Protein AF-A0A1B9LRV6-F1 (afdb_monomer)

Secondary structure (DSSP, 8-state):
--HHHHHHHHHHHHHHH-TT-EEHHHHHHHHT--HHHHHHHHHHHHHH-TT-EEEEETTTEEEEE--HHHHHTT----HHHHHHHHHHHHHHHHTT-HHHHHHHHHHHHHHHHH---HHHHHHHHHHHHHHHHHTT-S----------HHHHHHHHHHHHTTPPPPP-

pLDDT: mean 80.16, std 12.12, range [40.53, 95.25]

Sequence (168 aa):
MYEKSWDLFDLAFELQNSAEGLSLDEIQRRYNVSLRTAQRMCAGLRDYFPNMEEYSTDGRCKRWRISSQQMNALFTFSPQELSALQASVNFLQQHNLHEQAKSLVSLETKVKNLLQSKKRKRSLEDETEALLKIEGLAFRPGPRFHLDVEILNTLRTALLNKKQIKNK

Radius of gyration: 26.25 Å; Cα contacts (8 Å, |Δi|>4): 135; chains: 1; bounding box: 63×39×78 Å

Foldseek 3Di:
DVVVVVLLVVLQVQLAPDPQADFLVRSCVVVVHDSVVSVVSVVVVCVLQVPFDWDDDVNPTIGTHGHPLSVLVVDDDALVNLLVLVLVLLVCVVVVVVVVSVVSVVVSVVNLVSPRDPVVSVVSVVSNQVVCVVVVSHDDDDDDPPDPPVVVVVVVVCVVVVHDDDDD

Structure (mmCIF, N/CA/C/O backbone):
data_AF-A0A1B9LRV6-F1
#
_entry.id   AF-A0A1B9LRV6-F1
#
loop_
_atom_site.group_PDB
_atom_site.id
_atom_site.type_symbol
_atom_site.label_atom_id
_atom_site.label_alt_id
_atom_site.label_comp_id
_atom_site.label_asym_id
_atom_site.label_entity_id
_atom_site.label_seq_id
_atom_site.pdbx_PDB_ins_code
_atom_site.Cartn_x
_atom_site.Cartn_y
_atom_site.Cartn_z
_atom_site.occupancy
_atom_site.B_iso_or_equiv
_atom_site.auth_seq_id
_atom_site.auth_comp_id
_atom_site.auth_asym_id
_atom_site.auth_atom_id
_atom_site.pdbx_PDB_model_num
ATOM 1 N N . MET A 1 1 ? -2.730 4.645 -30.051 1.00 45.75 1 MET A N 1
ATOM 2 C CA . MET A 1 1 ? -2.012 5.315 -28.937 1.00 45.75 1 MET A CA 1
ATOM 3 C C . MET A 1 1 ? -2.349 4.681 -27.585 1.00 45.75 1 MET A C 1
ATOM 5 O O . MET A 1 1 ? -1.429 4.524 -26.802 1.00 45.75 1 MET A O 1
ATOM 9 N N . TYR A 1 2 ? -3.595 4.233 -27.356 1.00 50.12 2 TYR A N 1
ATOM 10 C CA . TYR A 1 2 ? -4.010 3.525 -26.131 1.00 50.12 2 TYR A CA 1
ATOM 11 C C . TYR A 1 2 ? -3.392 2.126 -25.926 1.00 50.12 2 TYR A C 1
ATOM 13 O O . TYR A 1 2 ? -3.035 1.813 -24.799 1.00 50.12 2 TYR A O 1
ATOM 21 N N . GLU A 1 3 ? -3.202 1.311 -26.974 1.00 60.22 3 GLU A N 1
ATOM 22 C CA . GLU A 1 3 ? -2.648 -0.059 -26.837 1.00 60.22 3 GLU A CA 1
ATOM 23 C C . GLU A 1 3 ? -1.287 -0.096 -26.125 1.00 60.22 3 GLU A C 1
ATOM 25 O O . GLU A 1 3 ? -1.107 -0.845 -25.174 1.00 60.22 3 GLU A O 1
ATOM 30 N N . LYS A 1 4 ? -0.368 0.811 -26.479 1.00 68.31 4 LYS A N 1
ATOM 31 C CA . LYS A 1 4 ? 0.982 0.846 -25.887 1.00 68.31 4 LYS A CA 1
ATOM 32 C C . LYS A 1 4 ? 1.008 1.205 -24.401 1.00 68.31 4 LYS A C 1
ATOM 34 O O . LYS A 1 4 ? 1.981 0.897 -23.719 1.00 68.31 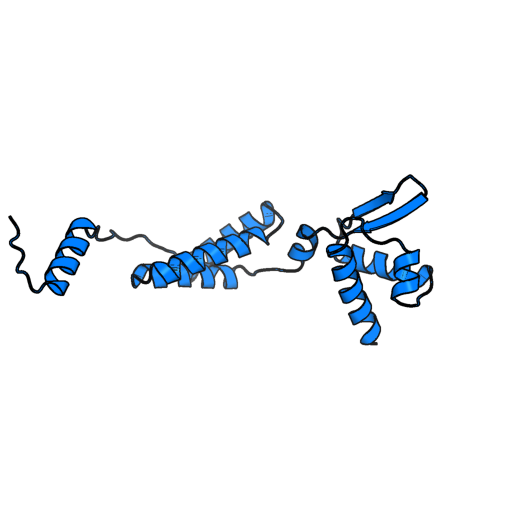4 LYS A O 1
ATOM 39 N N . SER A 1 5 ? -0.010 1.912 -23.911 1.00 72.62 5 SER A N 1
ATOM 40 C CA . SER A 1 5 ? -0.128 2.225 -22.486 1.00 72.62 5 SER A CA 1
ATOM 41 C C . SER A 1 5 ? -0.596 1.005 -21.698 1.00 72.62 5 SER A C 1
ATOM 43 O O . SER A 1 5 ? -0.085 0.776 -20.606 1.00 72.62 5 SER A O 1
ATOM 45 N N . TRP A 1 6 ? -1.496 0.196 -22.264 1.00 82.69 6 TRP A N 1
ATOM 46 C CA . TRP A 1 6 ? -1.923 -1.067 -21.661 1.00 82.69 6 TRP A CA 1
ATOM 47 C C . TRP A 1 6 ? -0.780 -2.077 -21.585 1.00 82.69 6 TRP A C 1
ATOM 49 O O . TRP A 1 6 ? -0.589 -2.659 -20.522 1.00 82.69 6 TRP A O 1
ATOM 59 N N . ASP A 1 7 ? 0.047 -2.180 -22.630 1.00 88.38 7 ASP A N 1
ATOM 60 C CA . ASP A 1 7 ? 1.235 -3.051 -22.632 1.00 88.38 7 ASP A CA 1
ATOM 61 C C . ASP A 1 7 ? 2.208 -2.727 -21.485 1.00 88.38 7 ASP A C 1
ATOM 63 O O . ASP A 1 7 ? 2.877 -3.607 -20.949 1.00 88.38 7 ASP A O 1
ATOM 67 N N . LEU A 1 8 ? 2.311 -1.450 -21.097 1.00 89.19 8 LEU A N 1
ATOM 68 C CA . LEU A 1 8 ? 3.203 -1.026 -20.020 1.00 89.19 8 LEU A CA 1
ATOM 69 C C . LEU A 1 8 ? 2.639 -1.376 -18.637 1.00 89.19 8 LEU A C 1
ATOM 71 O O . LEU A 1 8 ? 3.397 -1.787 -17.759 1.00 89.19 8 LEU A O 1
ATOM 75 N N . PHE A 1 9 ? 1.323 -1.234 -18.447 1.00 88.31 9 PHE A N 1
ATOM 76 C CA . PHE A 1 9 ? 0.652 -1.678 -17.223 1.00 88.31 9 PHE A CA 1
ATOM 77 C C . PHE A 1 9 ? 0.716 -3.196 -17.077 1.00 88.31 9 PHE A C 1
ATOM 79 O O . PHE A 1 9 ? 1.078 -3.684 -16.009 1.00 88.31 9 PHE A O 1
ATOM 86 N N . ASP A 1 10 ? 0.430 -3.926 -18.154 1.00 91.19 10 ASP A N 1
ATOM 87 C CA . ASP A 1 10 ? 0.533 -5.383 -18.194 1.00 91.19 10 ASP A CA 1
ATOM 88 C C . ASP A 1 10 ? 1.962 -5.842 -17.867 1.00 91.19 10 ASP A C 1
ATOM 90 O O . ASP A 1 10 ? 2.177 -6.656 -16.968 1.00 91.19 10 ASP A O 1
ATOM 94 N N . LEU A 1 11 ? 2.974 -5.206 -18.473 1.00 93.06 11 LEU A N 1
ATOM 95 C CA . LEU A 1 11 ? 4.375 -5.492 -18.165 1.00 93.06 11 LEU A CA 1
ATOM 96 C C . LEU A 1 11 ? 4.717 -5.212 -16.699 1.00 93.06 11 LEU A C 1
ATOM 98 O O . LEU A 1 11 ? 5.455 -5.990 -16.096 1.00 93.06 11 LEU A O 1
ATOM 102 N N . ALA A 1 12 ? 4.195 -4.136 -16.109 1.00 90.19 12 ALA A N 1
ATOM 103 C CA . ALA A 1 12 ? 4.417 -3.843 -14.697 1.00 90.19 12 ALA A CA 1
ATOM 104 C C . ALA A 1 12 ? 3.852 -4.949 -13.786 1.00 90.19 12 ALA A C 1
ATOM 106 O O . ALA A 1 12 ? 4.547 -5.384 -12.866 1.00 90.19 12 ALA A O 1
ATOM 107 N N . PHE A 1 13 ? 2.638 -5.438 -14.067 1.00 88.62 13 PHE A N 1
ATOM 108 C CA . PHE A 1 13 ? 2.032 -6.552 -13.329 1.00 88.62 13 PHE A CA 1
ATOM 109 C C . PHE A 1 13 ? 2.821 -7.851 -13.495 1.00 88.62 13 PHE A C 1
ATOM 111 O O . PHE A 1 13 ? 3.089 -8.553 -12.521 1.00 88.62 13 PHE A O 1
ATOM 118 N N . GLU A 1 14 ? 3.260 -8.154 -14.710 1.00 92.56 14 GLU A N 1
ATOM 119 C CA . GLU A 1 14 ? 4.061 -9.341 -14.998 1.00 92.56 14 GLU A CA 1
ATOM 120 C C . GLU A 1 14 ? 5.421 -9.324 -14.281 1.00 92.56 14 GLU A C 1
ATOM 122 O O . GLU A 1 14 ? 5.844 -10.319 -13.688 1.00 92.56 14 GLU A O 1
ATOM 127 N N . LEU A 1 15 ? 6.096 -8.173 -14.263 1.00 91.31 15 LEU A N 1
ATOM 128 C CA . LEU A 1 15 ? 7.349 -7.986 -13.525 1.00 91.31 15 LEU A CA 1
ATOM 129 C C . LEU A 1 15 ? 7.160 -8.042 -12.005 1.00 91.31 15 LEU A C 1
ATOM 131 O O . LEU A 1 15 ? 8.127 -8.324 -11.295 1.00 91.31 15 LEU A O 1
ATOM 135 N N . GLN A 1 16 ? 5.954 -7.749 -11.512 1.00 89.31 16 GLN A N 1
ATOM 136 C CA . GLN A 1 16 ? 5.599 -7.866 -10.100 1.00 89.31 16 GLN A CA 1
ATOM 137 C C . GLN A 1 16 ? 5.307 -9.316 -9.695 1.00 89.31 16 GLN A C 1
ATOM 139 O O . GLN A 1 16 ? 5.740 -9.765 -8.633 1.00 89.31 16 GLN A O 1
ATOM 144 N N . ASN A 1 17 ? 4.583 -10.049 -10.542 1.00 86.94 17 ASN A N 1
ATOM 145 C CA . ASN A 1 17 ? 4.186 -11.431 -10.281 1.00 86.94 17 ASN A CA 1
ATOM 146 C C . ASN A 1 17 ? 5.320 -12.437 -10.521 1.00 86.94 17 ASN A C 1
ATOM 148 O O . ASN A 1 17 ? 5.288 -13.539 -9.973 1.00 86.94 17 ASN A O 1
ATOM 152 N N . SER A 1 18 ? 6.337 -12.075 -11.307 1.00 86.25 18 SER A N 1
ATOM 153 C CA . SER A 1 18 ? 7.492 -12.941 -11.539 1.00 86.25 18 SER A CA 1
ATOM 154 C C . SER A 1 18 ? 8.482 -12.905 -10.369 1.00 86.25 18 SER A C 1
ATOM 156 O O . SER A 1 18 ? 9.149 -11.898 -10.125 1.00 86.25 18 SER A O 1
ATOM 158 N N . ALA A 1 19 ? 8.645 -14.040 -9.681 1.00 80.81 19 ALA A N 1
ATOM 159 C CA . ALA A 1 19 ? 9.643 -14.200 -8.620 1.00 80.81 19 ALA A CA 1
ATOM 160 C C . ALA A 1 19 ? 11.082 -14.015 -9.136 1.00 80.81 19 ALA A C 1
ATOM 162 O O . ALA A 1 19 ? 11.905 -13.407 -8.456 1.00 80.81 19 ALA A O 1
ATOM 163 N N . GLU A 1 20 ? 11.362 -14.491 -10.353 1.00 85.50 20 GLU A N 1
ATOM 164 C CA . GLU A 1 20 ? 12.671 -14.386 -11.008 1.00 85.50 20 GLU A CA 1
ATOM 165 C C . GLU A 1 20 ? 12.785 -13.174 -11.947 1.00 85.50 20 GLU A C 1
ATOM 167 O O . GLU A 1 20 ? 13.817 -12.994 -12.598 1.00 85.50 20 GLU A O 1
ATOM 172 N N . GLY A 1 21 ? 11.756 -12.330 -12.032 1.00 90.56 21 GLY A N 1
ATOM 173 C CA . GLY A 1 21 ? 11.706 -11.237 -12.998 1.00 90.56 21 GLY A CA 1
ATOM 174 C C . GLY A 1 21 ? 11.588 -11.721 -14.448 1.00 90.56 21 GLY A C 1
ATOM 175 O O . GLY A 1 21 ? 11.368 -12.906 -14.709 1.00 90.56 21 GLY A O 1
ATOM 176 N N . LEU A 1 22 ? 11.723 -10.809 -15.408 1.00 93.38 22 LEU A N 1
ATOM 177 C CA . LEU A 1 22 ? 11.712 -11.097 -16.848 1.00 93.38 22 LEU A CA 1
ATOM 178 C C . LEU A 1 22 ? 12.966 -10.540 -17.512 1.00 93.38 22 LEU A C 1
ATOM 180 O O . LEU A 1 22 ? 13.447 -9.478 -17.133 1.00 93.38 22 LEU A O 1
ATOM 184 N N . SER A 1 23 ? 13.481 -11.234 -18.517 1.00 94.12 23 SER A N 1
ATOM 185 C CA . SER A 1 23 ? 14.553 -10.790 -19.408 1.00 94.12 23 SER A CA 1
ATOM 186 C C . SER A 1 23 ? 14.004 -10.021 -20.616 1.00 94.12 23 SER A C 1
ATOM 188 O O . SER A 1 23 ? 12.830 -10.141 -20.966 1.00 94.12 23 SER A O 1
ATOM 190 N N . LEU A 1 24 ? 14.856 -9.251 -21.307 1.00 93.56 24 LEU A N 1
ATOM 191 C CA . LEU A 1 24 ? 14.427 -8.517 -22.509 1.00 93.56 24 LEU A CA 1
ATOM 192 C C . LEU A 1 24 ? 13.923 -9.445 -23.614 1.00 93.56 24 LEU A C 1
ATOM 194 O O . LEU A 1 24 ? 12.988 -9.075 -24.307 1.00 93.56 24 LEU A O 1
ATOM 198 N N . ASP A 1 25 ? 14.504 -10.633 -23.770 1.00 93.81 25 ASP A N 1
ATOM 199 C CA . ASP A 1 25 ? 14.087 -11.607 -24.783 1.00 93.81 25 ASP A CA 1
ATOM 200 C C . ASP A 1 25 ? 12.676 -12.161 -24.495 1.00 93.81 25 ASP A C 1
ATOM 202 O O . ASP A 1 25 ? 11.844 -12.234 -25.400 1.00 93.81 25 ASP A O 1
ATOM 206 N N . GLU A 1 26 ? 12.347 -12.438 -23.227 1.00 94.25 26 GLU A N 1
ATOM 207 C CA . GLU A 1 26 ? 10.980 -12.803 -22.821 1.00 94.25 26 GLU A CA 1
ATOM 208 C C . GLU A 1 26 ? 9.992 -11.656 -23.074 1.00 94.25 26 GLU A C 1
ATOM 210 O O . GLU A 1 26 ? 8.899 -11.890 -23.591 1.00 94.25 26 GLU A O 1
ATOM 215 N N . ILE A 1 27 ? 10.388 -10.411 -22.785 1.00 94.38 27 ILE A N 1
ATOM 216 C CA . ILE A 1 27 ? 9.572 -9.218 -23.061 1.00 94.38 27 ILE A CA 1
ATOM 217 C C . ILE A 1 27 ? 9.368 -9.048 -24.577 1.00 94.38 27 ILE A C 1
ATOM 219 O O . ILE A 1 27 ? 8.248 -8.827 -25.031 1.00 94.38 27 ILE A O 1
ATOM 223 N N . GLN A 1 28 ? 10.417 -9.206 -25.387 1.00 95.25 28 GLN A N 1
ATOM 224 C CA . GLN A 1 28 ? 10.321 -9.131 -26.846 1.00 95.25 28 GLN A CA 1
ATOM 225 C C . GLN A 1 28 ? 9.335 -10.151 -27.408 1.00 95.25 28 GLN A C 1
ATOM 227 O O . GLN A 1 28 ? 8.503 -9.787 -28.236 1.00 95.25 28 GLN A O 1
ATOM 232 N N . ARG A 1 29 ? 9.411 -11.409 -26.954 1.00 95.12 29 ARG A N 1
ATOM 233 C CA . ARG A 1 29 ? 8.507 -12.475 -27.404 1.00 95.12 29 ARG A CA 1
ATOM 234 C C . ARG A 1 29 ? 7.071 -12.220 -26.972 1.00 95.12 29 ARG A C 1
ATOM 236 O O . ARG A 1 29 ? 6.170 -12.357 -27.789 1.00 95.12 29 ARG A O 1
ATOM 243 N N . ARG A 1 30 ? 6.863 -11.830 -25.712 1.00 94.38 30 ARG A N 1
ATOM 244 C CA . ARG A 1 30 ? 5.524 -11.638 -25.141 1.00 94.38 30 ARG A CA 1
ATOM 245 C C . ARG A 1 30 ? 4.748 -10.520 -25.828 1.00 94.38 30 ARG A C 1
ATOM 247 O O . ARG A 1 30 ? 3.587 -10.713 -26.157 1.00 94.38 30 ARG A O 1
ATOM 254 N N . TYR A 1 31 ? 5.400 -9.388 -26.073 1.00 92.94 31 TYR A N 1
ATOM 255 C CA . TYR A 1 31 ? 4.755 -8.217 -26.675 1.00 92.94 31 TYR A CA 1
ATOM 256 C C . TYR A 1 31 ? 4.982 -8.121 -28.191 1.00 92.94 31 TYR A C 1
ATOM 258 O O . TYR A 1 31 ? 4.538 -7.167 -28.821 1.00 92.94 31 TYR A O 1
ATOM 266 N N . ASN A 1 32 ? 5.683 -9.094 -28.788 1.00 93.94 32 ASN A N 1
ATOM 267 C CA . ASN A 1 32 ? 6.091 -9.095 -30.194 1.00 93.94 32 ASN A CA 1
ATOM 268 C C . ASN A 1 32 ? 6.790 -7.783 -30.611 1.00 93.94 32 ASN A C 1
ATOM 270 O O . ASN A 1 32 ? 6.423 -7.120 -31.584 1.00 93.94 32 ASN A O 1
ATOM 274 N N . VAL A 1 33 ? 7.800 -7.377 -29.834 1.00 94.56 33 VAL A N 1
ATOM 275 C CA . VAL A 1 33 ? 8.507 -6.101 -30.011 1.00 94.56 33 VAL A CA 1
ATOM 276 C C . VAL A 1 33 ? 10.010 -6.267 -30.239 1.00 94.56 33 VAL A C 1
ATOM 278 O O . VAL A 1 33 ? 10.629 -7.274 -29.897 1.00 94.56 33 VAL A O 1
ATOM 281 N N . SER A 1 34 ? 10.635 -5.225 -30.797 1.00 95.25 34 SER A N 1
ATOM 282 C CA . SER A 1 34 ? 12.095 -5.151 -30.925 1.00 95.25 34 SER A CA 1
ATOM 283 C C . SER A 1 34 ? 12.792 -5.029 -29.563 1.00 95.25 34 SER A C 1
ATOM 285 O O . SER A 1 34 ? 12.222 -4.483 -28.615 1.00 95.25 34 SER A O 1
ATOM 287 N N . LEU A 1 35 ? 14.067 -5.424 -29.494 1.00 92.50 35 LEU A N 1
ATOM 288 C CA . LEU A 1 35 ? 14.915 -5.261 -28.305 1.00 92.50 35 LEU A CA 1
ATOM 289 C C . LEU A 1 35 ? 14.931 -3.810 -27.812 1.00 92.50 35 LEU A C 1
ATOM 291 O O . LEU A 1 35 ? 14.775 -3.548 -26.622 1.00 92.50 35 LEU A O 1
ATOM 295 N N . ARG A 1 36 ? 15.053 -2.851 -28.737 1.00 93.19 36 ARG A N 1
ATOM 296 C CA . ARG A 1 36 ? 15.053 -1.417 -28.419 1.00 93.19 36 ARG A CA 1
ATOM 297 C C . ARG A 1 36 ? 13.723 -0.969 -27.808 1.00 93.19 36 ARG A C 1
ATOM 299 O O . ARG A 1 36 ? 13.711 -0.112 -26.929 1.00 93.19 36 ARG A O 1
ATOM 306 N N . THR A 1 37 ? 12.604 -1.529 -28.266 1.00 93.62 37 THR A N 1
ATOM 307 C CA . THR A 1 37 ? 11.282 -1.248 -27.693 1.00 93.62 37 THR A CA 1
ATOM 308 C C . THR A 1 37 ? 11.159 -1.849 -26.296 1.00 93.62 37 THR A C 1
ATOM 310 O O . THR A 1 37 ? 10.765 -1.126 -25.390 1.00 93.62 37 THR A O 1
ATOM 313 N N . ALA A 1 38 ? 11.572 -3.104 -26.093 1.00 93.44 38 ALA A N 1
ATOM 314 C CA . ALA A 1 38 ? 11.583 -3.740 -24.773 1.00 93.44 38 ALA A CA 1
ATOM 315 C C . ALA A 1 38 ? 12.449 -2.955 -23.768 1.00 93.44 38 ALA A C 1
ATOM 317 O O . ALA A 1 38 ? 12.003 -2.651 -22.665 1.00 93.44 38 ALA A O 1
ATOM 318 N N . GLN A 1 39 ? 13.643 -2.513 -24.180 1.00 92.44 39 GLN A N 1
ATOM 319 C CA . GLN A 1 39 ? 14.505 -1.642 -23.372 1.00 92.44 39 GLN A CA 1
ATOM 320 C C . GLN A 1 39 ? 13.820 -0.322 -23.012 1.00 92.44 39 GLN A C 1
ATOM 322 O O . GLN A 1 39 ? 13.906 0.123 -21.871 1.00 92.44 39 GLN A O 1
ATOM 327 N N . ARG A 1 40 ? 13.121 0.303 -23.970 1.00 92.50 40 ARG A N 1
ATOM 328 C CA . ARG A 1 40 ? 12.348 1.525 -23.717 1.00 92.50 40 ARG A CA 1
ATOM 329 C C . ARG A 1 40 ? 11.174 1.290 -22.770 1.00 92.50 40 ARG A C 1
ATOM 331 O O . ARG A 1 40 ? 10.903 2.170 -21.964 1.00 92.50 40 ARG A O 1
ATOM 338 N N . MET A 1 41 ? 10.497 0.145 -22.852 1.00 93.06 41 MET A N 1
ATOM 339 C CA . MET A 1 41 ? 9.432 -0.224 -21.914 1.00 93.06 41 MET A CA 1
ATOM 340 C C . MET A 1 41 ? 9.996 -0.361 -20.493 1.00 93.06 41 MET A C 1
ATOM 342 O O . MET A 1 41 ? 9.487 0.279 -19.579 1.00 93.06 41 MET A O 1
ATOM 346 N N . CYS A 1 42 ? 11.108 -1.087 -20.313 1.00 91.12 42 CYS A N 1
ATOM 347 C CA . CYS A 1 42 ? 11.790 -1.181 -19.016 1.00 91.12 42 CYS A CA 1
ATOM 348 C C . CYS A 1 42 ? 12.275 0.185 -18.503 1.00 91.12 42 CYS A C 1
ATOM 350 O O . CYS A 1 42 ? 12.132 0.478 -17.320 1.00 91.12 42 CYS A O 1
ATOM 352 N N . ALA A 1 43 ? 12.826 1.031 -19.379 1.00 89.81 43 ALA A N 1
ATOM 353 C CA . ALA A 1 43 ? 13.259 2.378 -19.012 1.00 89.81 43 ALA A CA 1
ATOM 354 C C . ALA A 1 43 ? 12.079 3.254 -18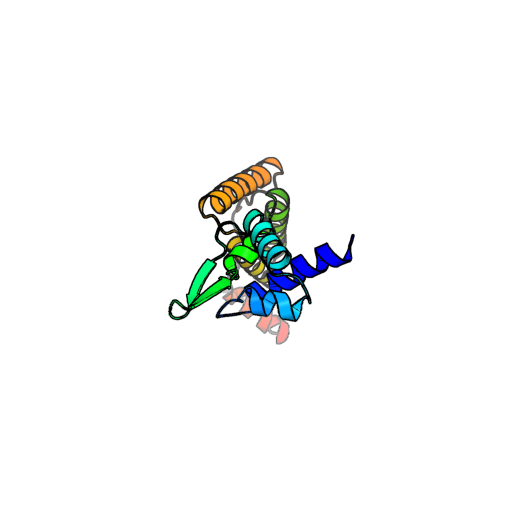.559 1.00 89.81 43 ALA A C 1
ATOM 356 O O . ALA A 1 43 ? 12.176 3.895 -17.521 1.00 89.81 43 ALA A O 1
ATOM 357 N N . GLY A 1 44 ? 10.952 3.221 -19.277 1.00 89.38 44 GLY A N 1
ATOM 358 C CA . GLY A 1 44 ? 9.748 3.958 -18.888 1.00 89.38 44 GLY A CA 1
ATOM 359 C C . GLY A 1 44 ? 9.159 3.476 -17.561 1.00 89.38 44 GLY A C 1
ATOM 360 O O . GLY A 1 44 ? 8.712 4.288 -16.762 1.00 89.38 44 GLY A O 1
ATOM 361 N N . LEU A 1 45 ? 9.207 2.170 -17.275 1.00 88.94 45 LEU A N 1
ATOM 362 C CA . LEU A 1 45 ? 8.805 1.648 -15.965 1.00 88.94 45 LEU A CA 1
ATOM 363 C C . LEU A 1 45 ? 9.723 2.126 -14.839 1.00 88.94 45 LEU A C 1
ATOM 365 O O . LEU A 1 45 ? 9.241 2.405 -13.745 1.00 88.94 45 LEU A O 1
ATOM 369 N N . ARG A 1 46 ? 11.026 2.272 -15.093 1.00 86.81 46 ARG A N 1
ATOM 370 C CA . ARG A 1 46 ? 11.994 2.739 -14.092 1.00 86.81 46 ARG A CA 1
ATOM 371 C C . ARG A 1 46 ? 11.726 4.173 -13.621 1.00 86.81 46 ARG A C 1
ATOM 373 O O . ARG A 1 46 ? 12.011 4.471 -12.465 1.00 86.81 46 ARG A O 1
ATOM 380 N N . ASP A 1 47 ? 11.121 5.017 -14.456 1.00 84.06 47 ASP A N 1
ATOM 381 C CA . ASP A 1 47 ? 10.708 6.371 -14.057 1.00 84.06 47 ASP A CA 1
ATOM 382 C C . ASP A 1 47 ? 9.630 6.348 -12.954 1.00 84.06 47 ASP A C 1
ATOM 384 O O . ASP A 1 47 ? 9.621 7.206 -12.071 1.00 84.06 47 ASP A O 1
ATOM 388 N N . TYR A 1 48 ? 8.750 5.339 -12.965 1.00 81.12 48 TYR A N 1
ATOM 389 C CA . TYR A 1 48 ? 7.694 5.153 -11.959 1.00 81.12 48 TYR A CA 1
ATOM 390 C C . TYR A 1 48 ? 8.112 4.224 -10.808 1.00 81.12 48 TYR A C 1
ATOM 392 O O . TYR A 1 48 ? 7.646 4.383 -9.679 1.00 81.12 48 TYR A O 1
ATOM 400 N N . PHE A 1 49 ? 9.014 3.276 -11.072 1.00 84.06 49 PHE A N 1
ATOM 401 C CA . PHE A 1 49 ? 9.543 2.306 -10.113 1.00 84.06 49 PHE A CA 1
ATOM 402 C C . PHE A 1 49 ? 11.068 2.469 -9.981 1.00 84.06 49 PHE A C 1
ATOM 404 O O . PHE A 1 49 ? 11.834 1.660 -10.511 1.00 84.06 49 PHE A O 1
ATOM 411 N N . PRO A 1 50 ? 11.550 3.506 -9.269 1.00 76.75 50 PRO A N 1
ATOM 412 C CA . PRO A 1 50 ? 12.975 3.845 -9.229 1.00 76.75 50 PRO A CA 1
ATOM 413 C C . PRO A 1 50 ? 13.854 2.767 -8.580 1.00 76.75 50 PRO A C 1
ATOM 415 O O . PRO A 1 50 ? 15.044 2.694 -8.873 1.00 76.75 50 PRO A O 1
ATOM 418 N N . ASN A 1 51 ? 13.280 1.903 -7.736 1.00 79.00 51 ASN A N 1
ATOM 419 C CA . ASN A 1 51 ? 13.992 0.795 -7.094 1.00 79.00 51 ASN A CA 1
ATOM 420 C C . ASN A 1 51 ? 13.752 -0.543 -7.819 1.00 79.00 51 ASN A C 1
ATOM 422 O O . ASN A 1 51 ? 13.925 -1.603 -7.216 1.00 79.00 51 ASN A O 1
ATOM 426 N N . MET A 1 52 ? 13.270 -0.522 -9.070 1.00 85.88 52 MET A N 1
ATOM 427 C CA . MET A 1 52 ? 13.049 -1.716 -9.887 1.00 85.88 52 MET A CA 1
ATOM 428 C C . MET A 1 52 ? 14.342 -2.524 -9.946 1.00 85.88 52 MET A C 1
ATOM 430 O O . MET A 1 52 ? 15.392 -2.018 -10.348 1.00 85.88 52 MET A O 1
ATOM 434 N N . GLU A 1 53 ? 14.258 -3.776 -9.516 1.00 84.81 53 GLU A N 1
ATOM 435 C CA . GLU A 1 53 ? 15.421 -4.630 -9.360 1.00 84.81 53 GLU A CA 1
ATOM 436 C C . GLU A 1 53 ? 15.918 -5.066 -10.735 1.00 84.81 53 GLU A C 1
ATOM 438 O O . GLU A 1 53 ? 15.144 -5.521 -11.578 1.00 84.81 53 GLU A O 1
ATOM 443 N N . GLU A 1 54 ? 17.221 -4.920 -10.950 1.00 87.50 54 GLU A N 1
ATOM 444 C CA . GLU A 1 54 ? 17.925 -5.431 -12.118 1.00 87.50 54 GLU A CA 1
ATOM 445 C C . GLU A 1 54 ? 19.054 -6.322 -11.615 1.00 87.50 54 GLU A C 1
ATOM 447 O O . GLU A 1 54 ? 19.973 -5.855 -10.942 1.00 87.50 54 GLU A O 1
ATOM 452 N N . TYR A 1 55 ? 18.980 -7.611 -11.922 1.00 82.94 55 TYR A N 1
ATOM 453 C CA . TYR A 1 55 ? 20.008 -8.572 -11.541 1.00 82.94 55 TYR A CA 1
ATOM 454 C C . TYR A 1 55 ? 20.318 -9.515 -12.694 1.00 82.94 55 TYR A C 1
ATOM 456 O O . TYR A 1 55 ? 19.555 -9.643 -13.650 1.00 82.94 55 TYR A O 1
ATOM 464 N N . SER A 1 56 ? 21.491 -10.137 -12.638 1.00 79.56 56 SER A N 1
ATOM 465 C CA . SER A 1 56 ? 21.922 -11.103 -13.646 1.00 79.56 56 SER A CA 1
ATOM 466 C C . SER A 1 56 ? 21.777 -12.510 -13.091 1.00 79.56 56 SER A C 1
ATOM 468 O O . SER A 1 56 ? 22.370 -12.816 -12.060 1.00 79.56 56 SER A O 1
ATOM 470 N N . THR A 1 57 ? 21.033 -13.366 -13.786 1.00 72.62 57 THR A N 1
ATOM 471 C CA . THR A 1 57 ? 21.012 -14.803 -13.484 1.00 72.62 57 THR A CA 1
ATOM 472 C C . THR A 1 57 ? 22.233 -15.446 -14.135 1.00 72.62 57 THR A C 1
ATOM 474 O O . THR A 1 57 ? 22.427 -15.319 -15.349 1.00 72.62 57 THR A O 1
ATOM 477 N N . ASP A 1 58 ? 23.089 -16.065 -13.320 1.00 69.12 58 ASP A N 1
ATOM 478 C CA . ASP A 1 58 ? 24.289 -16.815 -13.726 1.00 69.12 58 ASP A CA 1
ATOM 479 C C . ASP A 1 58 ? 25.212 -16.089 -14.725 1.00 69.12 58 ASP A C 1
ATOM 481 O O . ASP A 1 58 ? 25.874 -16.700 -15.564 1.00 69.12 58 ASP A O 1
ATOM 485 N N . GLY A 1 59 ? 25.241 -14.752 -14.663 1.00 65.19 59 GLY A N 1
ATOM 486 C CA . GLY A 1 59 ? 26.086 -13.901 -15.508 1.00 65.19 59 GLY A CA 1
ATOM 487 C C . GLY A 1 59 ? 25.698 -13.834 -16.991 1.00 65.19 59 GLY A C 1
ATOM 488 O O . GLY A 1 59 ? 26.428 -13.219 -17.764 1.00 65.19 59 GLY A O 1
ATOM 489 N N . ARG A 1 60 ? 24.576 -14.440 -17.412 1.00 67.06 60 ARG A N 1
ATOM 490 C CA . ARG A 1 60 ? 24.219 -14.561 -18.841 1.00 67.06 60 ARG A CA 1
ATOM 491 C C . ARG A 1 60 ? 23.067 -13.666 -19.280 1.00 67.06 60 ARG A C 1
ATOM 493 O O . ARG A 1 60 ? 23.112 -13.143 -20.390 1.00 67.06 60 ARG A O 1
ATOM 500 N N . CYS A 1 61 ? 22.070 -13.444 -18.421 1.00 77.62 61 CYS A N 1
ATOM 501 C CA . CYS A 1 61 ? 20.892 -12.652 -18.775 1.00 77.62 61 CYS A CA 1
ATOM 502 C C . CYS A 1 61 ? 20.509 -11.683 -17.657 1.00 77.62 61 CYS A C 1
ATOM 504 O O . CYS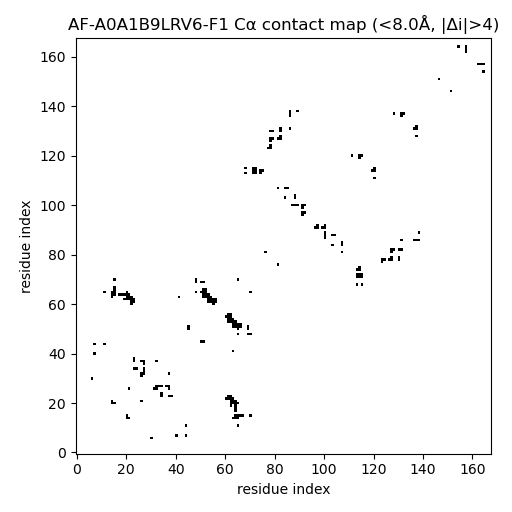 A 1 61 ? 20.280 -12.096 -16.519 1.00 77.62 61 CYS A O 1
ATOM 506 N N . LYS A 1 62 ? 20.389 -10.396 -18.005 1.00 87.69 62 LYS A N 1
ATOM 507 C CA . LYS A 1 62 ? 19.763 -9.393 -17.140 1.00 87.69 62 LYS A CA 1
ATOM 508 C C . LYS A 1 62 ? 18.271 -9.686 -17.022 1.00 87.69 62 LYS A C 1
ATOM 510 O O . LYS A 1 62 ? 17.614 -9.951 -18.032 1.00 87.69 62 LYS A O 1
ATOM 515 N N . ARG A 1 63 ? 17.760 -9.622 -15.799 1.00 91.62 63 ARG A N 1
ATOM 516 C CA . ARG A 1 63 ? 16.347 -9.775 -15.465 1.00 91.62 63 ARG A CA 1
ATOM 517 C C . ARG A 1 63 ? 15.883 -8.566 -14.671 1.00 91.62 63 ARG A C 1
ATOM 519 O O . ARG A 1 63 ? 16.633 -8.010 -13.869 1.00 91.62 63 ARG A O 1
ATOM 526 N N . TRP A 1 64 ? 14.648 -8.173 -14.931 1.00 92.62 64 TRP A N 1
ATOM 527 C CA . TRP A 1 64 ? 13.977 -7.050 -14.303 1.00 92.62 64 TRP A CA 1
ATOM 528 C C . TRP A 1 64 ? 12.840 -7.551 -13.426 1.00 92.62 64 TRP A C 1
ATOM 530 O O . TRP A 1 64 ? 12.095 -8.436 -13.842 1.00 92.62 64 TRP A O 1
ATOM 540 N N . ARG A 1 65 ? 12.676 -6.963 -12.241 1.00 91.12 65 ARG A N 1
ATOM 541 C CA . ARG A 1 65 ? 11.611 -7.315 -11.296 1.00 91.12 65 ARG A CA 1
ATOM 542 C C . ARG A 1 65 ? 11.100 -6.079 -10.564 1.00 91.12 65 ARG A C 1
ATOM 544 O O . ARG A 1 65 ? 11.873 -5.185 -10.221 1.00 91.12 65 ARG A O 1
ATOM 551 N N . ILE A 1 66 ? 9.799 -6.036 -10.295 1.00 89.06 66 ILE A N 1
ATOM 552 C CA . ILE A 1 66 ? 9.181 -5.009 -9.450 1.00 89.06 66 ILE A CA 1
ATOM 553 C C . ILE A 1 66 ? 8.761 -5.690 -8.151 1.00 89.06 66 ILE A C 1
ATOM 555 O O . ILE A 1 66 ? 8.031 -6.671 -8.158 1.00 89.06 66 ILE A O 1
ATOM 559 N N . SER A 1 67 ? 9.223 -5.204 -7.002 1.00 82.75 67 SER A N 1
ATOM 560 C CA . SER A 1 67 ? 8.755 -5.766 -5.734 1.00 82.75 67 SER A CA 1
ATOM 561 C C . SER A 1 67 ? 7.311 -5.324 -5.460 1.00 82.75 67 SER A C 1
ATOM 563 O O . SER A 1 67 ? 6.943 -4.185 -5.750 1.00 82.75 67 SER A O 1
ATOM 565 N N . SER A 1 68 ? 6.491 -6.175 -4.829 1.00 73.56 68 SER A N 1
ATOM 566 C CA . SER A 1 68 ? 5.130 -5.792 -4.400 1.00 73.56 68 SER A CA 1
ATOM 567 C C . SER A 1 68 ? 5.131 -4.535 -3.528 1.00 73.56 68 SER A C 1
ATOM 569 O O . SER A 1 68 ? 4.186 -3.753 -3.552 1.00 73.56 68 SER A O 1
ATOM 571 N N . GLN A 1 69 ? 6.229 -4.301 -2.802 1.00 70.38 69 GLN A N 1
ATOM 572 C CA . GLN A 1 69 ? 6.445 -3.053 -2.090 1.00 70.38 69 GLN A CA 1
ATOM 573 C C . GLN A 1 69 ? 6.378 -1.866 -3.049 1.00 70.38 69 GLN A C 1
ATOM 575 O O . GLN A 1 69 ? 5.578 -0.981 -2.795 1.00 70.38 69 GLN A O 1
ATOM 580 N N . GLN A 1 70 ? 7.136 -1.859 -4.149 1.00 71.06 70 GLN A N 1
ATOM 581 C CA . GLN A 1 70 ? 7.166 -0.772 -5.137 1.00 71.06 70 GLN A CA 1
ATOM 582 C C . GLN A 1 70 ? 5.843 -0.550 -5.862 1.00 71.06 70 GLN A C 1
ATOM 584 O O . GLN A 1 70 ? 5.475 0.598 -6.087 1.00 71.06 70 GLN A O 1
ATOM 589 N N . MET A 1 71 ? 5.092 -1.612 -6.149 1.00 73.12 71 MET A N 1
ATOM 590 C CA . MET A 1 71 ? 3.729 -1.484 -6.674 1.00 73.12 71 MET A CA 1
ATOM 591 C C . MET A 1 71 ? 2.845 -0.676 -5.710 1.00 73.12 71 MET A C 1
ATOM 593 O O . MET A 1 71 ? 2.107 0.210 -6.134 1.00 73.12 71 MET A O 1
ATOM 597 N N . ASN A 1 72 ? 3.004 -0.892 -4.397 1.00 69.81 72 ASN A N 1
ATOM 598 C CA . ASN A 1 72 ? 2.252 -0.153 -3.386 1.00 69.81 72 ASN A CA 1
ATOM 599 C C . ASN A 1 72 ? 2.610 1.347 -3.314 1.00 69.81 72 ASN A C 1
ATOM 601 O O . ASN A 1 72 ? 1.817 2.111 -2.774 1.00 69.81 72 ASN A O 1
ATOM 605 N N . ALA A 1 73 ? 3.751 1.799 -3.869 1.00 65.56 73 ALA A N 1
ATOM 606 C CA . ALA A 1 73 ? 4.094 3.237 -3.924 1.00 65.56 73 ALA A CA 1
ATOM 607 C C . ALA A 1 73 ? 3.137 4.033 -4.799 1.00 65.56 73 ALA A C 1
ATOM 609 O O . ALA A 1 73 ? 3.038 5.247 -4.631 1.00 65.56 73 ALA A O 1
ATOM 610 N N . LEU A 1 74 ? 2.494 3.365 -5.758 1.00 66.81 74 LEU A N 1
A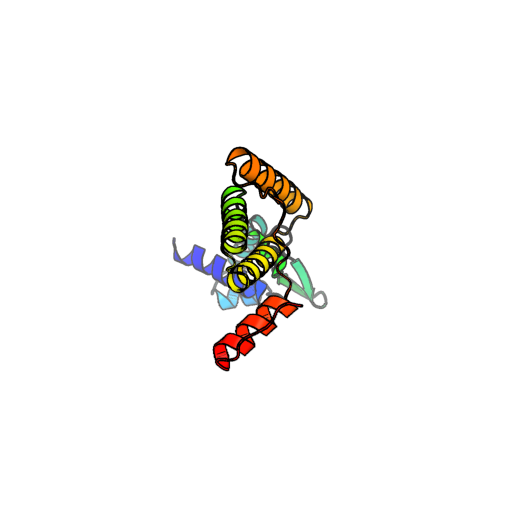TOM 611 C CA . LEU A 1 74 ? 1.551 4.009 -6.659 1.00 66.81 74 LEU A CA 1
ATOM 612 C C . LEU A 1 74 ? 0.289 4.463 -5.926 1.00 66.81 74 LEU A C 1
ATOM 614 O O . LEU A 1 74 ? -0.385 5.380 -6.386 1.00 66.81 74 LEU A O 1
ATOM 618 N N . PHE A 1 75 ? -0.021 3.852 -4.780 1.00 70.00 75 PHE A N 1
ATOM 619 C CA . PHE A 1 75 ? -1.124 4.288 -3.941 1.00 70.00 75 PHE A CA 1
ATOM 620 C C . PHE A 1 75 ? -0.666 5.460 -3.072 1.00 70.00 75 PHE A C 1
ATOM 622 O O . PHE A 1 75 ? 0.070 5.306 -2.095 1.00 70.00 75 PHE A O 1
ATOM 629 N N . THR A 1 76 ? -1.116 6.656 -3.435 1.00 69.75 76 THR A N 1
ATOM 630 C CA . THR A 1 76 ? -1.003 7.849 -2.598 1.00 69.75 76 THR A CA 1
ATOM 631 C C . THR A 1 76 ? -2.308 8.061 -1.850 1.00 69.75 76 THR A C 1
ATOM 633 O O . THR A 1 76 ? -3.359 8.126 -2.478 1.00 69.75 76 THR A O 1
ATOM 636 N N . PHE A 1 77 ? -2.227 8.209 -0.531 1.00 80.25 77 PHE A N 1
ATOM 637 C CA . PHE A 1 77 ? -3.353 8.625 0.302 1.00 80.25 77 PHE A CA 1
ATOM 638 C C . PHE A 1 77 ? -3.148 10.074 0.727 1.00 80.25 77 PHE A C 1
ATOM 640 O O . PHE A 1 77 ? -2.021 10.489 1.007 1.00 80.25 77 PHE A O 1
ATOM 647 N N . SER A 1 78 ? -4.232 10.832 0.768 1.00 82.00 78 SER A N 1
ATOM 648 C CA . SER A 1 78 ? -4.261 12.197 1.276 1.00 82.00 78 SER A CA 1
ATOM 649 C C . SER A 1 78 ? -4.491 12.225 2.793 1.00 82.00 78 SER A C 1
ATOM 651 O O . SER A 1 78 ? -5.107 11.310 3.356 1.00 82.00 78 SER A O 1
ATOM 653 N N . PRO A 1 79 ? -4.054 13.295 3.476 1.00 77.12 79 PRO A N 1
ATOM 654 C CA . PRO A 1 79 ? -4.415 13.527 4.869 1.00 77.12 79 PRO A CA 1
ATOM 655 C C . PRO A 1 79 ? -5.936 13.585 5.103 1.00 77.12 79 PRO A C 1
ATOM 657 O O . PRO A 1 79 ? -6.415 13.140 6.140 1.00 77.12 79 PRO A O 1
ATOM 660 N N . GLN A 1 80 ? -6.713 14.079 4.136 1.00 80.31 80 GLN A N 1
ATOM 661 C CA . GLN A 1 80 ? -8.174 14.178 4.222 1.00 80.31 80 GLN A CA 1
ATOM 662 C C . GLN A 1 80 ? -8.852 12.803 4.227 1.00 80.31 80 GLN A C 1
ATOM 664 O O . GLN A 1 80 ? -9.724 12.554 5.056 1.00 80.31 80 GLN A O 1
ATOM 669 N N . GLU A 1 81 ? -8.437 11.887 3.348 1.00 85.75 81 GLU A N 1
ATOM 670 C CA . GLU A 1 81 ? -8.975 10.517 3.310 1.00 85.75 81 GLU A CA 1
ATOM 671 C C . GLU A 1 81 ? -8.709 9.773 4.622 1.00 85.75 81 GLU A C 1
ATOM 673 O O . GLU A 1 81 ? -9.573 9.061 5.138 1.00 85.75 81 GLU A O 1
ATOM 678 N N . LEU A 1 82 ? -7.518 9.965 5.188 1.00 88.06 82 LEU A N 1
ATOM 679 C CA . LEU A 1 82 ? -7.127 9.311 6.431 1.00 88.06 82 LEU A CA 1
ATOM 680 C C . LEU A 1 82 ? -7.765 9.967 7.662 1.00 88.06 82 LEU A C 1
ATOM 682 O O . LEU A 1 82 ? -8.196 9.244 8.561 1.00 88.06 82 LEU A O 1
ATOM 686 N N . SER A 1 83 ? -7.939 11.293 7.659 1.00 84.38 83 SER A N 1
ATOM 687 C CA . SER A 1 83 ? -8.759 12.014 8.646 1.00 84.38 83 SER A CA 1
ATOM 688 C C . SER A 1 83 ? -10.197 11.485 8.650 1.00 84.38 83 SER A C 1
ATOM 690 O O . SER A 1 83 ? -10.708 11.080 9.694 1.00 84.38 83 SER A O 1
ATOM 692 N N . ALA A 1 84 ? -10.831 11.381 7.477 1.00 88.00 84 ALA A N 1
ATOM 693 C CA . ALA A 1 84 ? -12.203 10.891 7.344 1.00 88.00 84 ALA A CA 1
ATOM 694 C C . ALA A 1 84 ? -12.364 9.442 7.840 1.00 88.00 84 ALA A C 1
ATOM 696 O O . ALA A 1 84 ? -13.338 9.117 8.531 1.00 88.00 84 ALA A O 1
ATOM 697 N N . LEU A 1 85 ? -11.395 8.570 7.539 1.00 91.31 85 LEU A N 1
ATOM 698 C CA . LEU A 1 85 ? -11.384 7.193 8.034 1.00 91.31 85 LEU A CA 1
ATOM 699 C C . LEU A 1 85 ? -11.292 7.151 9.567 1.00 91.31 85 LEU A C 1
ATOM 701 O O . LEU A 1 85 ? -12.064 6.442 10.216 1.00 91.31 85 LEU A O 1
ATOM 705 N N . GLN A 1 86 ? -10.396 7.943 10.154 1.00 89.75 86 GLN A N 1
ATOM 706 C CA . GLN A 1 86 ? -10.197 7.972 11.599 1.00 89.75 86 GLN A CA 1
ATOM 707 C C . GLN A 1 86 ? -11.379 8.618 12.340 1.00 89.75 86 GLN A C 1
ATOM 709 O O . GLN A 1 86 ? -11.815 8.112 13.377 1.00 89.75 86 GLN A O 1
ATOM 714 N N . ALA A 1 87 ? -11.980 9.668 11.778 1.00 88.31 87 ALA A N 1
ATOM 715 C CA . ALA A 1 87 ? -13.226 10.247 12.274 1.00 88.31 87 ALA A CA 1
ATOM 716 C C . ALA A 1 87 ? -14.379 9.227 12.257 1.00 88.31 87 ALA A C 1
ATOM 718 O O . ALA A 1 87 ? -15.138 9.135 13.223 1.00 88.31 87 ALA A O 1
ATOM 719 N N . SER A 1 88 ? -14.467 8.397 11.212 1.00 91.62 88 SER A N 1
ATOM 720 C CA . SER A 1 88 ?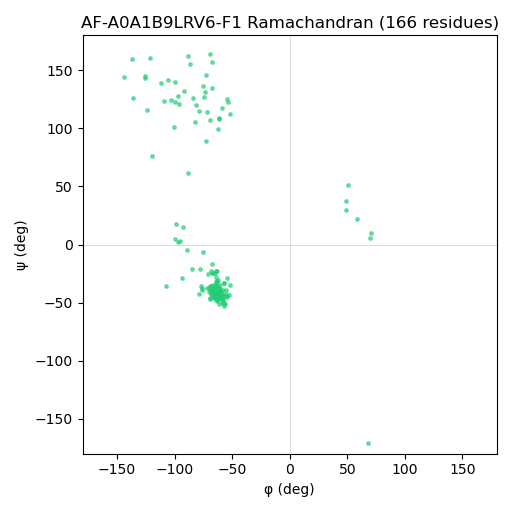 -15.468 7.324 11.114 1.00 91.62 88 SER A CA 1
ATOM 721 C C . SER A 1 88 ? -15.278 6.257 12.196 1.00 91.62 88 SER A C 1
ATOM 723 O O . SER A 1 88 ? -16.250 5.826 12.816 1.00 91.62 88 SER A O 1
ATOM 725 N N . VAL A 1 89 ? -14.032 5.862 12.485 1.00 90.19 89 VAL A N 1
ATOM 726 C CA . VAL A 1 89 ? -13.724 4.968 13.616 1.00 90.19 89 VAL A CA 1
ATOM 727 C C . VAL A 1 89 ? -14.210 5.580 14.931 1.00 90.19 89 VAL A C 1
ATOM 729 O O . VAL A 1 89 ? -14.889 4.900 15.704 1.00 90.19 89 VAL A O 1
ATOM 732 N N . ASN A 1 90 ? -13.907 6.857 15.176 1.00 87.56 90 ASN A N 1
ATOM 733 C CA . ASN A 1 90 ? -14.307 7.558 16.399 1.00 87.56 90 ASN A CA 1
ATOM 734 C C . ASN A 1 90 ? -15.831 7.608 16.553 1.00 87.56 90 ASN A C 1
ATOM 736 O O . ASN A 1 90 ? -16.352 7.306 17.627 1.00 87.56 90 ASN A O 1
ATOM 740 N N . PHE A 1 91 ? -16.544 7.926 15.472 1.00 88.50 91 PHE A N 1
ATOM 741 C CA . PHE A 1 91 ? -18.003 7.940 15.433 1.00 88.50 91 PHE A CA 1
ATOM 742 C C . PHE A 1 91 ? -18.591 6.568 15.791 1.00 88.50 91 PHE A C 1
ATOM 744 O O . PHE A 1 91 ? -19.416 6.451 16.697 1.00 88.50 91 PHE A O 1
ATOM 751 N N . LEU A 1 92 ? -18.116 5.494 15.153 1.00 88.06 92 LEU A N 1
ATOM 752 C CA . LEU A 1 92 ? -18.589 4.136 15.443 1.00 88.06 92 LEU A CA 1
ATOM 753 C C . LEU A 1 92 ? -18.336 3.738 16.903 1.00 88.06 92 LEU A C 1
ATOM 755 O O . LEU A 1 92 ? -19.187 3.099 17.524 1.00 88.06 92 LEU A O 1
ATOM 759 N N . GLN A 1 93 ? -17.196 4.138 17.474 1.00 86.12 93 GLN A N 1
ATOM 760 C CA . GLN A 1 93 ? -16.904 3.901 18.888 1.00 86.12 93 GLN A CA 1
ATOM 761 C C . GLN A 1 93 ?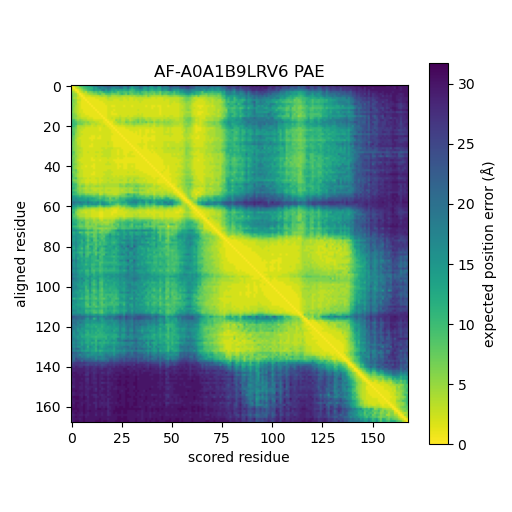 -17.865 4.655 19.816 1.00 86.12 93 GLN A C 1
ATOM 763 O O . GLN A 1 93 ? -18.327 4.065 20.791 1.00 86.12 93 GLN A O 1
ATOM 768 N N . GLN A 1 94 ? -18.192 5.917 19.517 1.00 86.62 94 GLN A N 1
ATOM 769 C CA . GLN A 1 94 ? -19.149 6.718 20.296 1.00 86.62 94 GLN A CA 1
ATOM 770 C C . GLN A 1 94 ? -20.566 6.129 20.269 1.00 86.62 94 GLN A C 1
ATOM 772 O O . GLN A 1 94 ? -21.292 6.217 21.256 1.00 86.62 94 GLN A O 1
ATOM 777 N N . HIS A 1 95 ? -20.938 5.481 19.166 1.00 86.75 95 HIS A N 1
ATOM 778 C CA . HIS A 1 95 ? -22.241 4.842 18.987 1.00 86.75 95 HIS A CA 1
ATOM 779 C C . HIS A 1 95 ? -22.269 3.351 19.381 1.00 86.75 95 HIS A C 1
ATOM 781 O O . HIS A 1 95 ? -23.224 2.651 19.052 1.00 86.75 95 HIS A O 1
ATOM 787 N N . ASN A 1 96 ? -21.257 2.854 20.106 1.00 86.19 96 ASN A N 1
ATOM 788 C CA . ASN A 1 96 ? -21.142 1.459 20.567 1.00 86.19 96 ASN A CA 1
ATOM 789 C C . ASN A 1 96 ? -21.142 0.397 19.441 1.00 86.19 96 ASN A C 1
ATOM 791 O O . ASN A 1 96 ? -21.413 -0.781 19.677 1.00 86.19 96 ASN A O 1
ATOM 795 N N . LEU A 1 97 ? -20.792 0.784 18.211 1.00 86.50 97 LEU A N 1
ATOM 796 C CA . LEU A 1 97 ? -20.675 -0.097 17.042 1.00 86.50 97 LEU A CA 1
ATOM 797 C C . LEU A 1 97 ? -19.262 -0.698 16.962 1.00 86.50 97 LEU A C 1
ATOM 799 O O . LEU A 1 97 ? -18.484 -0.445 16.038 1.00 86.50 97 LEU A O 1
ATOM 803 N N . HIS A 1 98 ? -18.891 -1.462 17.992 1.00 86.75 98 HIS A N 1
ATOM 804 C CA . HIS A 1 98 ? -17.505 -1.884 18.213 1.00 86.75 98 HIS A CA 1
ATOM 805 C C . HIS A 1 98 ? -16.953 -2.838 17.144 1.00 86.75 98 HIS A C 1
ATOM 807 O O . HIS A 1 98 ? -15.775 -2.740 16.812 1.00 86.75 98 HIS A O 1
ATOM 813 N N . GLU A 1 99 ? -17.765 -3.734 16.579 1.00 84.75 99 GLU A N 1
ATOM 814 C CA . GLU A 1 99 ? -17.305 -4.670 15.538 1.00 84.75 99 GLU A CA 1
ATOM 815 C C . GLU A 1 99 ? -16.988 -3.949 14.217 1.00 84.75 99 GLU A C 1
ATOM 817 O O . GLU A 1 99 ? -15.972 -4.218 13.566 1.00 84.75 99 GLU A O 1
ATOM 822 N N . GLN A 1 100 ? -17.801 -2.955 13.858 1.00 89.00 100 GLN A N 1
ATOM 823 C CA . GLN A 1 100 ? -17.560 -2.087 12.709 1.00 89.00 100 GLN A CA 1
ATOM 824 C C . GLN A 1 100 ? -16.323 -1.212 12.945 1.00 89.00 100 GLN A C 1
ATOM 826 O O . GLN A 1 100 ? -15.468 -1.106 12.066 1.00 89.00 100 GLN A O 1
ATOM 831 N N . ALA A 1 101 ? -16.174 -0.652 14.153 1.00 89.25 101 ALA A N 1
ATOM 832 C CA . ALA A 1 101 ? -14.994 0.126 14.521 1.00 89.25 101 ALA A CA 1
ATOM 833 C C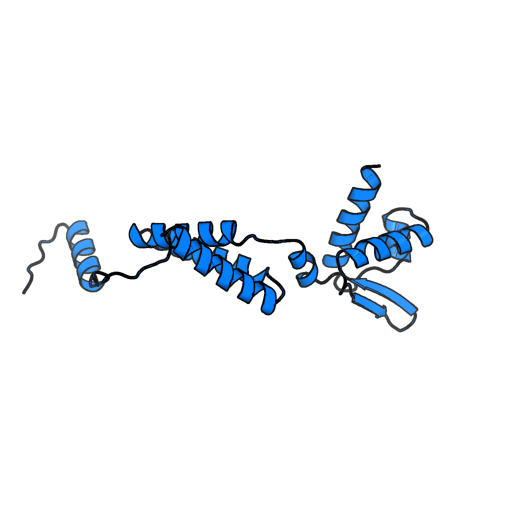 . ALA A 1 101 ? -13.705 -0.712 14.433 1.00 89.25 101 ALA A C 1
ATOM 835 O O . ALA A 1 101 ? -12.721 -0.260 13.852 1.00 89.25 101 ALA A O 1
ATOM 836 N N . LYS A 1 102 ? -13.711 -1.956 14.938 1.00 88.69 102 LYS A N 1
ATOM 837 C CA . LYS A 1 102 ? -12.576 -2.893 14.814 1.00 88.69 102 LYS A CA 1
ATOM 838 C C . LYS A 1 102 ? -12.220 -3.170 13.354 1.00 88.69 102 LYS A C 1
ATOM 840 O O . LYS A 1 102 ? -11.041 -3.178 13.000 1.00 88.69 102 LYS A O 1
ATOM 845 N N . SER A 1 103 ? -13.229 -3.372 12.509 1.00 91.25 103 SER A N 1
ATOM 846 C CA . SER A 1 103 ? -13.032 -3.620 11.078 1.00 91.25 103 SER A CA 1
ATOM 847 C C . SER A 1 103 ? -12.372 -2.423 10.383 1.00 91.25 103 SER A C 1
ATOM 849 O O . SER A 1 103 ? -11.412 -2.609 9.633 1.00 91.25 103 SER A O 1
ATOM 851 N N . LEU A 1 104 ? -12.811 -1.194 10.684 1.00 91.19 104 LEU A N 1
ATOM 852 C CA . LEU A 1 104 ? -12.197 0.020 10.134 1.00 91.19 104 LEU A CA 1
ATOM 853 C C . LEU A 1 104 ? -10.785 0.283 10.674 1.00 91.19 104 LEU A C 1
ATOM 855 O O . LEU A 1 104 ? -9.924 0.677 9.898 1.00 91.19 104 LEU A O 1
ATOM 859 N N . VAL A 1 105 ? -10.499 -0.016 11.945 1.00 90.00 105 VAL A N 1
ATOM 860 C CA . VAL A 1 105 ? -9.126 0.055 12.491 1.00 90.00 105 VAL A CA 1
ATOM 861 C C . VAL A 1 105 ? -8.195 -0.942 11.789 1.00 90.00 105 VAL A C 1
ATOM 863 O O . VAL A 1 105 ? -7.041 -0.631 11.480 1.00 90.00 105 VAL A O 1
ATOM 866 N N . SER A 1 106 ? -8.685 -2.151 11.493 1.00 90.19 106 SER A N 1
ATOM 867 C CA . SER A 1 106 ? -7.925 -3.129 10.706 1.00 90.19 106 SER A CA 1
ATOM 868 C C . SER A 1 106 ? -7.640 -2.615 9.291 1.00 90.19 106 SER A C 1
ATOM 870 O O . SER A 1 106 ? -6.515 -2.749 8.803 1.00 90.19 106 SER A O 1
ATOM 872 N N . LEU A 1 107 ? -8.628 -1.989 8.643 1.00 90.19 107 LEU A N 1
ATOM 873 C CA . LEU A 1 107 ? -8.459 -1.370 7.328 1.00 90.19 107 LEU A CA 1
ATOM 874 C C . LEU A 1 107 ? -7.445 -0.221 7.371 1.00 90.19 107 LEU A C 1
ATOM 876 O O . LEU A 1 107 ? -6.520 -0.208 6.564 1.00 90.19 107 LEU A O 1
ATOM 880 N N . GLU A 1 108 ? -7.563 0.687 8.338 1.00 86.75 108 GLU A N 1
ATOM 881 C CA . GLU A 1 108 ? -6.631 1.798 8.550 1.00 86.75 108 GLU A CA 1
ATOM 882 C C . GLU A 1 108 ? -5.192 1.293 8.710 1.00 86.75 108 GLU A C 1
ATOM 884 O O . GLU A 1 108 ? -4.266 1.816 8.091 1.00 86.75 108 GLU A O 1
ATOM 889 N N . THR A 1 109 ? -5.003 0.211 9.470 1.00 85.94 109 THR A N 1
ATOM 890 C CA . THR A 1 109 ? -3.692 -0.428 9.651 1.00 85.94 109 THR A CA 1
ATOM 891 C C . THR A 1 109 ? -3.139 -0.957 8.326 1.00 85.94 109 THR A C 1
ATOM 893 O O . THR A 1 109 ? -1.966 -0.747 8.017 1.00 85.94 109 THR A O 1
ATOM 896 N N . LYS A 1 110 ? -3.974 -1.617 7.511 1.00 85.38 110 LYS A N 1
ATOM 897 C CA . LYS A 1 110 ? -3.578 -2.105 6.180 1.00 85.38 110 LYS A CA 1
ATOM 898 C C . LYS A 1 110 ? -3.203 -0.945 5.256 1.00 85.38 110 LYS A C 1
ATOM 900 O O . LYS A 1 110 ? -2.140 -0.996 4.648 1.00 85.38 110 LYS A O 1
ATOM 905 N N . VAL A 1 111 ? -4.006 0.118 5.220 1.00 85.06 111 VAL A N 1
ATOM 906 C CA . VAL A 1 111 ? -3.741 1.333 4.429 1.00 85.06 111 VAL A CA 1
ATOM 907 C C . VAL A 1 111 ? -2.424 1.991 4.855 1.00 85.06 111 VAL A C 1
ATOM 909 O O . VAL A 1 111 ? -1.557 2.250 4.022 1.00 85.06 111 VAL A O 1
ATOM 912 N N . LYS A 1 112 ? -2.198 2.161 6.163 1.00 79.00 112 LYS A N 1
ATOM 913 C CA . LYS A 1 112 ? -0.943 2.698 6.715 1.00 79.00 112 LYS A CA 1
ATOM 914 C C . LYS A 1 112 ? 0.281 1.825 6.429 1.00 79.00 112 LYS A C 1
ATOM 916 O O . LYS A 1 112 ? 1.400 2.331 6.485 1.00 79.00 112 LYS A O 1
ATOM 921 N N . ASN A 1 113 ? 0.102 0.533 6.162 1.00 78.56 113 ASN A N 1
ATOM 922 C CA . ASN A 1 113 ? 1.185 -0.376 5.779 1.00 78.56 113 ASN A CA 1
ATOM 923 C C . ASN A 1 113 ? 1.494 -0.336 4.275 1.00 78.56 113 ASN A C 1
ATOM 925 O O . ASN A 1 113 ? 2.606 -0.687 3.885 1.00 78.56 113 ASN A O 1
ATOM 929 N N . LEU A 1 114 ? 0.555 0.120 3.439 1.00 78.06 114 LEU A N 1
ATOM 930 C CA . LEU A 1 114 ? 0.811 0.385 2.019 1.00 78.06 114 LEU A CA 1
ATOM 931 C C . LEU A 1 114 ? 1.703 1.626 1.826 1.00 78.06 114 LEU A C 1
ATOM 933 O O . LEU A 1 114 ? 2.450 1.704 0.853 1.00 78.06 114 LEU A O 1
ATOM 937 N N . LEU A 1 115 ? 1.695 2.561 2.786 1.00 71.06 115 LEU A N 1
ATOM 938 C CA . LEU A 1 115 ? 2.584 3.725 2.809 1.00 71.06 115 LEU A CA 1
ATOM 939 C C . LEU A 1 115 ? 4.041 3.303 3.070 1.00 71.06 115 LEU A C 1
ATOM 941 O O . LEU A 1 115 ? 4.432 2.950 4.182 1.00 71.06 115 LEU A O 1
ATOM 945 N N . GLN A 1 116 ? 4.871 3.379 2.031 1.00 63.03 116 GLN A N 1
ATOM 946 C CA . GLN A 1 116 ? 6.228 2.827 2.035 1.00 63.03 116 GLN A CA 1
ATOM 947 C C . GLN A 1 116 ? 7.245 3.552 2.921 1.00 63.03 116 GLN A C 1
ATOM 949 O O . GLN A 1 116 ? 8.119 2.914 3.511 1.00 63.03 116 GLN A O 1
ATOM 954 N N . SER A 1 117 ? 7.230 4.888 2.951 1.00 66.88 117 SER A N 1
ATOM 955 C CA . SER A 1 117 ? 8.330 5.634 3.566 1.00 66.88 117 SER A CA 1
ATOM 956 C C . SER A 1 117 ? 7.978 5.989 5.006 1.00 66.88 117 SER A C 1
ATOM 958 O O . SER A 1 117 ? 7.001 6.689 5.257 1.00 66.88 117 SER A O 1
ATOM 960 N N . LYS A 1 118 ? 8.790 5.531 5.974 1.00 66.94 118 LYS A N 1
ATOM 961 C CA . LYS A 1 118 ? 8.597 5.858 7.403 1.00 66.94 118 LYS A CA 1
ATOM 962 C C . LYS A 1 118 ? 8.466 7.369 7.627 1.00 66.94 118 LYS A C 1
ATOM 964 O O . LYS A 1 118 ? 7.704 7.792 8.486 1.00 66.94 118 LYS A O 1
ATOM 969 N N . LYS A 1 119 ? 9.186 8.173 6.835 1.00 71.75 119 LYS A N 1
ATOM 970 C CA . LYS A 1 119 ? 9.115 9.639 6.865 1.00 71.75 119 LYS A CA 1
ATOM 971 C C . LYS A 1 119 ? 7.777 10.167 6.336 1.00 71.75 119 LYS A C 1
ATOM 973 O O . LYS A 1 119 ? 7.183 11.010 6.992 1.00 71.75 119 LYS A O 1
ATOM 978 N N . ARG A 1 120 ? 7.290 9.670 5.191 1.00 72.25 120 ARG A N 1
ATOM 979 C CA . ARG A 1 120 ? 5.995 10.076 4.616 1.00 72.25 120 ARG A CA 1
ATOM 980 C C . ARG A 1 120 ? 4.834 9.597 5.472 1.00 72.25 120 ARG A C 1
ATOM 982 O O . ARG A 1 120 ? 3.915 10.367 5.674 1.00 72.25 120 ARG A O 1
ATOM 989 N N . LYS A 1 121 ? 4.910 8.381 6.017 1.00 77.75 121 LYS A N 1
ATOM 990 C CA . LYS A 1 121 ? 3.938 7.861 6.980 1.00 77.75 121 LYS A CA 1
ATOM 991 C C . LYS A 1 121 ? 3.819 8.785 8.191 1.00 77.75 121 LYS A C 1
ATOM 993 O O . LYS A 1 1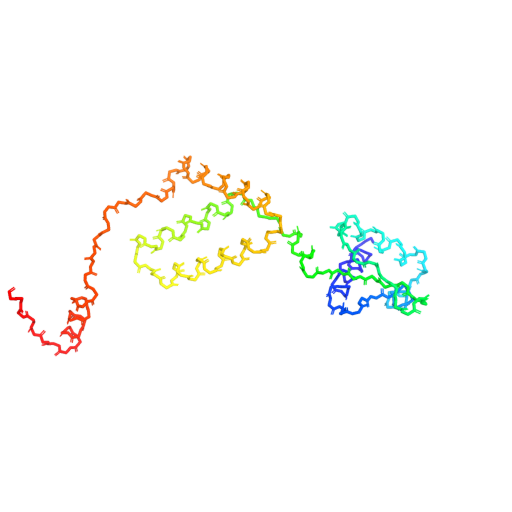21 ? 2.716 9.206 8.487 1.00 77.75 121 LYS A O 1
ATOM 998 N N . ARG A 1 122 ? 4.945 9.157 8.817 1.00 76.88 122 ARG A N 1
ATOM 999 C CA . ARG A 1 122 ? 4.957 10.093 9.955 1.00 76.88 122 ARG A CA 1
ATOM 1000 C C . ARG A 1 122 ? 4.416 11.475 9.591 1.00 76.88 122 ARG A C 1
ATOM 1002 O O . ARG A 1 122 ? 3.502 11.930 10.249 1.00 76.88 122 ARG A O 1
ATOM 1009 N N . SER A 1 123 ? 4.919 12.092 8.516 1.00 78.31 123 SER A N 1
ATOM 1010 C CA . SER A 1 123 ? 4.434 13.409 8.052 1.00 78.31 123 SER A CA 1
ATOM 1011 C C . SER A 1 123 ? 2.928 13.403 7.834 1.00 78.31 123 SER A C 1
ATOM 1013 O O . SER A 1 123 ? 2.222 14.300 8.267 1.00 78.31 123 SER A O 1
ATOM 1015 N N . LEU A 1 124 ? 2.435 12.354 7.184 1.00 81.88 124 LEU A N 1
ATOM 1016 C CA . LEU A 1 124 ? 1.029 12.224 6.883 1.00 81.88 124 LEU A CA 1
ATOM 1017 C C . LEU A 1 124 ? 0.205 11.930 8.148 1.00 81.88 124 LEU A C 1
ATOM 1019 O O . LEU A 1 124 ? -0.883 12.468 8.279 1.00 81.88 124 LEU A O 1
ATOM 1023 N N . GLU A 1 125 ? 0.709 11.130 9.093 1.00 82.25 125 GLU A N 1
ATOM 1024 C CA . GLU A 1 125 ? 0.083 10.944 10.412 1.00 82.25 125 GLU A CA 1
ATOM 1025 C C . GLU A 1 125 ? -0.018 12.287 11.163 1.00 82.25 125 GLU A C 1
ATOM 1027 O O . GLU A 1 125 ? -1.098 12.641 11.637 1.00 82.25 125 GLU A O 1
ATOM 1032 N N . ASP A 1 126 ? 1.051 13.086 11.169 1.00 81.62 126 ASP A N 1
ATOM 1033 C CA . ASP A 1 126 ? 1.071 14.419 11.782 1.00 81.62 126 ASP A CA 1
ATOM 1034 C C . ASP A 1 126 ? 0.054 15.368 11.107 1.00 81.62 126 ASP A C 1
ATOM 1036 O O . ASP A 1 126 ? -0.719 16.054 11.782 1.00 81.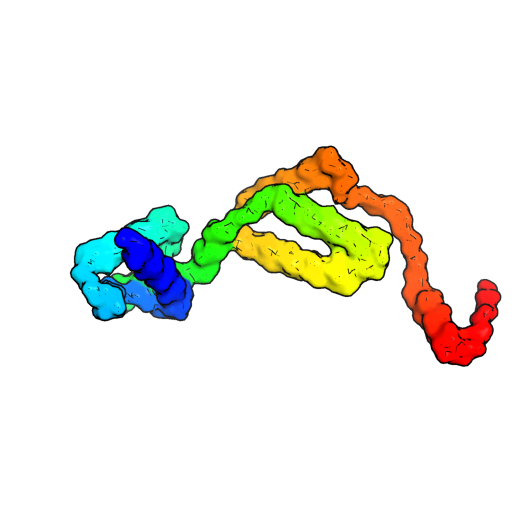62 126 ASP A O 1
ATOM 1040 N N . GLU A 1 127 ? 0.000 15.375 9.770 1.00 84.31 127 GLU A N 1
ATOM 1041 C CA . GLU A 1 127 ? -0.960 16.154 8.974 1.00 84.31 127 GLU A CA 1
ATOM 1042 C C . GLU A 1 127 ? -2.410 15.704 9.217 1.00 84.31 127 GLU A C 1
ATOM 1044 O O . GLU A 1 127 ? -3.300 16.546 9.354 1.00 84.31 127 GLU A O 1
ATOM 1049 N N . THR A 1 128 ? -2.662 14.394 9.321 1.00 79.94 128 THR A N 1
ATOM 1050 C CA . THR A 1 128 ? -3.998 13.861 9.638 1.00 79.94 128 THR A CA 1
ATOM 1051 C C . THR A 1 128 ? -4.457 14.283 11.027 1.00 79.94 128 THR A C 1
ATOM 1053 O O . THR A 1 128 ? -5.602 14.700 11.195 1.00 79.94 128 THR A O 1
ATOM 1056 N N . GLU A 1 129 ? -3.571 14.240 12.026 1.00 81.19 129 GLU A N 1
ATOM 1057 C CA . GLU A 1 129 ? -3.898 14.662 13.386 1.00 81.19 129 GLU A CA 1
ATOM 1058 C C . GLU A 1 129 ? -4.164 16.173 13.449 1.00 81.19 129 GLU A C 1
ATOM 1060 O O . GLU A 1 129 ? -5.094 16.618 14.128 1.00 81.19 129 GLU A O 1
ATOM 1065 N N . ALA A 1 130 ? -3.379 16.970 12.719 1.00 83.69 130 ALA A N 1
ATOM 1066 C CA . ALA A 1 130 ? -3.602 18.405 12.594 1.00 83.69 130 ALA A CA 1
ATOM 1067 C C . ALA A 1 130 ? -4.964 18.717 11.951 1.00 83.69 130 ALA A C 1
ATOM 1069 O O . ALA A 1 130 ? -5.705 19.547 12.482 1.00 83.69 130 ALA A O 1
ATOM 1070 N N . LEU A 1 131 ? -5.328 18.022 10.867 1.00 80.88 131 LEU A N 1
ATOM 1071 C CA . LEU A 1 131 ? -6.633 18.181 10.218 1.00 80.88 131 LEU A CA 1
ATOM 1072 C C . LEU A 1 131 ? -7.788 17.804 11.143 1.00 80.88 131 LEU A C 1
ATOM 1074 O O . LEU A 1 131 ? -8.702 18.606 11.316 1.00 80.88 131 LEU A O 1
ATOM 1078 N N . LEU A 1 132 ? -7.709 16.659 11.825 1.00 82.81 132 LEU A N 1
ATOM 1079 C CA . LEU A 1 132 ? -8.720 16.250 12.803 1.00 82.81 132 LEU A CA 1
ATOM 1080 C C . LEU A 1 132 ? -8.930 17.318 13.887 1.00 82.81 132 LEU A C 1
ATOM 1082 O O . LEU A 1 132 ? -10.060 17.569 14.310 1.00 82.81 132 LEU A O 1
ATOM 1086 N N . LYS A 1 133 ? -7.851 17.966 14.350 1.00 79.38 133 LYS A N 1
ATOM 1087 C CA . LYS A 1 133 ? -7.934 19.059 15.333 1.00 79.38 133 LYS A CA 1
ATOM 1088 C C . LYS A 1 133 ? -8.637 20.288 14.763 1.00 79.38 133 LYS A C 1
ATOM 1090 O O . LYS A 1 133 ? -9.481 20.850 15.458 1.00 79.38 133 LYS A O 1
ATOM 1095 N N . ILE A 1 134 ? -8.307 20.685 13.533 1.00 83.31 134 ILE A N 1
ATOM 1096 C CA . ILE A 1 134 ? -8.916 21.835 12.845 1.00 83.31 134 ILE A CA 1
ATOM 1097 C C . ILE A 1 134 ? -10.411 21.597 12.605 1.00 83.31 134 ILE A C 1
ATOM 1099 O O . ILE A 1 134 ? -11.225 22.473 12.880 1.00 83.31 134 ILE A O 1
ATOM 1103 N N . GLU A 1 135 ? -10.779 20.402 12.147 1.00 79.56 135 GLU A N 1
ATOM 1104 C CA . GLU A 1 135 ? -12.161 20.024 11.827 1.00 79.56 135 GLU A CA 1
ATOM 1105 C C . GLU A 1 135 ? -13.016 19.767 13.081 1.00 79.56 135 GLU A C 1
ATOM 1107 O O . GLU A 1 135 ? -14.219 19.539 12.984 1.00 79.56 135 GLU A O 1
ATOM 1112 N N . GLY A 1 136 ? -12.413 19.783 14.276 1.00 77.94 136 GLY A N 1
ATOM 1113 C CA . GLY A 1 136 ? -13.098 19.461 15.531 1.00 77.94 136 GLY A CA 1
ATOM 1114 C C . GLY A 1 136 ? -13.453 17.976 15.680 1.00 77.94 136 GLY A C 1
ATOM 1115 O O . GLY A 1 136 ? -14.156 17.605 16.617 1.00 77.94 136 GLY A O 1
ATOM 1116 N N . LEU A 1 137 ? -12.945 17.126 14.786 1.00 74.94 137 LEU A N 1
ATOM 1117 C CA . LEU A 1 137 ? -13.150 15.675 14.758 1.00 74.94 137 LEU A CA 1
ATOM 1118 C C . LEU A 1 137 ? -12.097 14.909 15.572 1.00 74.94 137 LEU A C 1
ATOM 1120 O O . LEU A 1 137 ? -12.178 13.685 15.716 1.00 74.94 137 LEU A O 1
ATOM 1124 N N . ALA A 1 138 ? -11.103 15.620 16.112 1.00 70.25 138 ALA A N 1
ATOM 1125 C CA . ALA A 1 138 ? -10.099 15.057 16.997 1.00 70.25 138 ALA A CA 1
ATOM 1126 C C . ALA A 1 138 ? -10.764 14.350 18.180 1.00 70.25 138 ALA A C 1
ATOM 1128 O O . ALA A 1 138 ? -11.543 14.937 18.937 1.00 70.25 138 ALA A O 1
ATOM 1129 N N . PHE A 1 139 ? -10.411 13.076 18.354 1.00 62.81 139 PHE A N 1
ATOM 1130 C CA . PHE A 1 139 ? -10.897 12.272 19.460 1.00 62.81 139 PHE A CA 1
ATOM 1131 C C . PHE A 1 139 ? -10.454 12.889 20.791 1.00 62.81 139 PHE A C 1
ATOM 1133 O O . PHE A 1 139 ? -9.279 12.844 21.154 1.00 62.81 139 PHE A O 1
ATOM 1140 N N . ARG A 1 140 ? -11.405 13.453 21.538 1.00 58.25 140 ARG A N 1
ATOM 1141 C CA . ARG A 1 140 ? -11.220 13.844 22.937 1.00 58.25 140 ARG A CA 1
ATOM 1142 C C . ARG A 1 140 ? -11.861 12.761 23.800 1.00 58.25 140 ARG A C 1
ATOM 1144 O O . ARG A 1 140 ? -13.088 12.750 23.898 1.00 58.25 140 ARG A O 1
ATOM 1151 N N . PRO A 1 141 ? -11.096 11.829 24.396 1.00 49.22 141 PRO A N 1
ATOM 1152 C CA . PRO A 1 141 ? -11.668 10.889 25.346 1.00 49.22 141 PRO A CA 1
ATOM 1153 C C . PRO A 1 141 ? -12.222 11.675 26.539 1.00 49.22 141 PRO A C 1
ATOM 1155 O O . PRO A 1 141 ? -11.481 12.092 27.423 1.00 49.22 141 PRO A O 1
ATOM 1158 N N . GLY A 1 142 ? -13.535 11.899 26.547 1.00 48.47 142 GLY A N 1
ATOM 1159 C CA . GLY A 1 142 ? -14.267 12.220 27.765 1.00 48.47 142 GLY A CA 1
ATOM 1160 C C . GLY A 1 142 ? -14.319 10.991 28.681 1.00 48.47 142 GLY A C 1
ATOM 1161 O O . GLY A 1 142 ? -14.044 9.876 28.218 1.00 48.47 142 GLY A O 1
ATOM 1162 N N . PRO A 1 143 ? -14.656 11.164 29.970 1.00 40.53 143 PRO A N 1
ATOM 1163 C CA . PRO A 1 143 ? -14.798 10.053 30.905 1.00 40.53 143 PRO A CA 1
ATOM 1164 C C . PRO A 1 143 ? -15.735 8.998 30.310 1.00 40.53 143 PRO A C 1
ATOM 1166 O O . PRO A 1 143 ? -16.919 9.243 30.083 1.00 40.53 143 PRO A O 1
ATOM 1169 N N . ARG A 1 144 ? -15.174 7.828 29.989 1.00 50.62 144 ARG A N 1
ATOM 1170 C CA . ARG A 1 144 ? -15.941 6.689 29.490 1.00 50.62 144 ARG A CA 1
ATOM 1171 C C . ARG A 1 144 ? -16.694 6.105 30.677 1.00 50.62 144 ARG A C 1
ATOM 1173 O O . ARG A 1 144 ? -16.069 5.777 31.684 1.00 50.62 144 ARG A O 1
ATOM 1180 N N . PHE A 1 145 ? -18.008 5.940 30.559 1.00 46.78 145 PHE A N 1
ATOM 1181 C CA . PHE A 1 145 ? -18.741 5.090 31.490 1.00 46.78 145 PHE A CA 1
ATOM 1182 C C . PHE A 1 145 ? -18.176 3.674 31.355 1.00 46.78 145 PHE A C 1
ATOM 1184 O O . PHE A 1 145 ? -18.354 3.020 30.328 1.00 46.78 145 PHE A O 1
ATOM 1191 N N . HIS A 1 146 ? -17.425 3.231 32.362 1.00 50.06 146 HIS A N 1
ATOM 1192 C CA . HIS A 1 146 ? -16.976 1.851 32.456 1.00 50.06 146 HIS A CA 1
ATOM 1193 C C . HIS A 1 146 ? -18.201 1.014 32.823 1.00 50.06 146 HIS A C 1
ATOM 1195 O O . HIS A 1 146 ? -18.552 0.878 33.992 1.00 50.06 146 HIS A O 1
ATOM 1201 N N . LEU A 1 147 ? -18.923 0.550 31.805 1.00 54.38 147 LEU A N 1
ATOM 1202 C CA . LEU A 1 147 ? -19.980 -0.427 32.001 1.00 54.38 147 LEU A CA 1
ATOM 1203 C C . LEU A 1 147 ? -19.305 -1.754 32.323 1.00 54.38 147 LEU A C 1
ATOM 1205 O O . LEU A 1 147 ? -18.597 -2.314 31.486 1.00 54.38 147 LEU A O 1
ATOM 1209 N N . ASP A 1 148 ? -19.512 -2.224 33.545 1.00 71.69 148 ASP A N 1
ATOM 1210 C CA . ASP A 1 148 ? -19.033 -3.524 33.977 1.00 71.69 148 ASP A CA 1
ATOM 1211 C C . ASP A 1 148 ? -19.626 -4.612 33.064 1.00 71.69 148 ASP A C 1
ATOM 1213 O O . ASP A 1 148 ? -20.846 -4.789 32.949 1.00 71.69 148 ASP A O 1
ATOM 1217 N N . VAL A 1 149 ? -18.733 -5.311 32.364 1.00 69.50 149 VAL A N 1
ATOM 1218 C CA . VAL A 1 149 ? -19.073 -6.358 31.398 1.00 69.50 149 VAL A CA 1
ATOM 1219 C C . VAL A 1 149 ? -19.795 -7.514 32.095 1.00 69.50 149 VAL A C 1
ATOM 1221 O O . VAL A 1 149 ? -20.671 -8.138 31.489 1.00 69.50 149 VAL A O 1
ATOM 1224 N N . GLU A 1 150 ? -19.503 -7.769 33.374 1.00 75.00 150 GLU A N 1
ATOM 1225 C CA . GLU A 1 150 ? -20.222 -8.766 34.168 1.00 75.00 150 GLU A CA 1
ATOM 1226 C C . GLU A 1 150 ? -21.666 -8.336 34.428 1.00 75.00 150 GLU A C 1
ATOM 1228 O O . GLU A 1 150 ? -22.586 -9.146 34.275 1.00 75.00 150 GLU A O 1
ATOM 1233 N N . ILE A 1 151 ? -21.904 -7.052 34.718 1.00 77.12 151 ILE A N 1
ATOM 1234 C CA . ILE A 1 151 ? -23.257 -6.513 34.912 1.00 77.12 151 ILE A CA 1
ATOM 1235 C C . ILE A 1 151 ? -24.053 -6.598 33.607 1.00 77.12 151 ILE A C 1
ATOM 1237 O O . ILE A 1 151 ? -25.196 -7.055 33.613 1.00 77.12 151 ILE A O 1
ATOM 1241 N N . LEU A 1 152 ? -23.457 -6.233 32.468 1.00 76.94 152 LEU A N 1
ATOM 1242 C CA . LEU A 1 152 ? -24.125 -6.324 31.164 1.00 76.94 152 LEU A CA 1
ATOM 1243 C C . LEU A 1 152 ? -24.471 -7.768 30.782 1.00 76.94 152 LEU A C 1
ATOM 1245 O O . LEU A 1 152 ? -25.575 -8.026 30.298 1.00 76.94 152 LEU A O 1
ATOM 1249 N N . ASN A 1 153 ? -23.571 -8.720 31.032 1.00 75.12 153 ASN A N 1
ATOM 1250 C CA . ASN A 1 153 ? -23.842 -10.138 30.794 1.00 75.12 153 ASN A CA 1
ATOM 1251 C C . ASN A 1 153 ? -24.913 -10.681 31.747 1.00 75.12 153 ASN A C 1
ATOM 1253 O O . ASN A 1 153 ? -25.775 -11.462 31.335 1.00 75.12 153 ASN A O 1
ATOM 1257 N N . THR A 1 154 ? -24.923 -10.221 32.995 1.00 79.38 154 THR A N 1
ATOM 1258 C CA . THR A 1 154 ? -25.956 -10.569 33.976 1.00 79.38 154 THR A CA 1
ATOM 1259 C C . THR A 1 154 ? -27.320 -10.034 33.538 1.00 79.38 154 THR A C 1
ATOM 1261 O O . THR A 1 154 ? -28.290 -10.786 33.471 1.00 79.38 154 THR A O 1
ATOM 1264 N N . LEU A 1 155 ? -27.398 -8.770 33.114 1.00 78.12 155 LEU A N 1
ATOM 1265 C CA . LEU A 1 155 ? -28.623 -8.169 32.578 1.00 78.12 155 LEU A CA 1
ATOM 1266 C C . LEU A 1 155 ? -29.104 -8.888 31.310 1.00 78.12 155 LEU A C 1
ATOM 1268 O O . LEU A 1 155 ? -30.289 -9.196 31.183 1.00 78.12 155 LEU A O 1
ATOM 1272 N N . ARG A 1 156 ? -28.189 -9.218 30.390 1.00 73.75 156 ARG A N 1
ATOM 1273 C CA . ARG A 1 156 ? -28.502 -9.938 29.147 1.00 73.75 156 ARG A CA 1
ATOM 1274 C C . ARG A 1 156 ? -29.051 -11.337 29.421 1.00 73.75 156 ARG A C 1
ATOM 1276 O O . ARG A 1 156 ? -30.057 -11.727 28.834 1.00 73.75 156 ARG A O 1
ATOM 1283 N N . THR A 1 157 ? -28.418 -12.085 30.321 1.00 73.12 157 THR A N 1
ATOM 1284 C CA . THR A 1 157 ? -28.868 -13.434 30.699 1.00 73.12 157 THR A CA 1
ATOM 1285 C C . THR A 1 157 ? -30.186 -13.402 31.467 1.00 73.12 157 THR A C 1
ATOM 1287 O O . THR A 1 157 ? -31.031 -14.271 31.257 1.00 73.12 157 THR A O 1
ATOM 1290 N N . ALA A 1 158 ? -30.420 -12.393 32.302 1.00 77.44 158 ALA A N 1
ATOM 1291 C CA . ALA A 1 158 ? -31.688 -12.217 33.000 1.00 77.44 158 ALA A CA 1
ATOM 1292 C C . ALA A 1 158 ? -32.844 -11.860 32.059 1.00 77.44 158 ALA A C 1
ATOM 1294 O O . ALA A 1 158 ? -33.918 -12.449 32.180 1.00 77.44 158 ALA A O 1
ATOM 1295 N N . LEU A 1 159 ? -32.612 -10.971 31.087 1.00 79.25 159 LEU A N 1
ATOM 1296 C CA . LEU A 1 159 ? -33.594 -10.617 30.059 1.00 79.25 159 LEU A CA 1
ATOM 1297 C C . LEU A 1 159 ? -33.974 -11.823 29.195 1.00 79.25 159 LEU A C 1
ATOM 1299 O O . LEU A 1 159 ? -35.160 -12.088 29.007 1.00 79.25 159 LEU A O 1
ATOM 1303 N N . LEU A 1 160 ? -32.986 -12.593 28.728 1.00 74.69 160 LEU A N 1
ATOM 1304 C CA . LEU A 1 160 ? -33.230 -13.793 27.918 1.00 74.69 160 LEU A CA 1
ATOM 1305 C C . LEU A 1 160 ? -33.987 -14.883 28.691 1.00 74.69 160 LEU A C 1
ATOM 1307 O O . LEU A 1 160 ? -34.786 -15.606 28.103 1.00 74.69 160 LEU A O 1
ATOM 1311 N N . ASN A 1 161 ? -33.781 -14.975 30.008 1.00 78.00 161 ASN A N 1
ATOM 1312 C CA . ASN A 1 161 ? -34.396 -15.997 30.858 1.00 78.00 161 ASN A CA 1
ATOM 1313 C C . ASN A 1 161 ? -35.625 -15.508 31.649 1.00 78.00 161 ASN A C 1
ATOM 1315 O O . ASN A 1 161 ? -36.135 -16.259 32.480 1.00 78.00 161 ASN A O 1
ATOM 1319 N N . LYS A 1 162 ? -36.090 -14.266 31.435 1.00 77.19 162 LYS A N 1
ATOM 1320 C CA . LYS A 1 162 ? -37.166 -13.610 32.212 1.00 77.19 162 LYS A CA 1
ATOM 1321 C C . LYS A 1 162 ? -36.973 -13.702 33.737 1.00 77.19 162 LYS A C 1
ATOM 1323 O O . LYS A 1 162 ? -37.935 -13.887 34.481 1.00 77.19 162 LYS A O 1
ATOM 1328 N N . LYS A 1 163 ? -35.733 -13.599 34.220 1.00 70.25 163 LYS A N 1
ATOM 1329 C CA . LYS A 1 163 ? -35.413 -13.663 35.657 1.00 70.25 163 LYS A CA 1
ATOM 1330 C C . LYS A 1 163 ? -35.217 -12.262 36.225 1.00 70.25 163 LYS A C 1
ATOM 1332 O O . LYS A 1 163 ? -34.610 -11.411 35.585 1.00 70.25 163 LYS A O 1
ATOM 1337 N N . GLN A 1 164 ? -35.712 -12.026 37.438 1.00 63.38 164 GLN A N 1
ATOM 1338 C CA . GLN A 1 164 ? -35.514 -10.760 38.143 1.00 63.38 164 GLN A CA 1
ATOM 1339 C C . GLN A 1 164 ? -34.161 -10.786 38.867 1.00 63.38 164 GLN A C 1
ATOM 1341 O O . GLN A 1 164 ? -33.889 -11.711 39.632 1.00 63.38 164 GLN A O 1
ATOM 1346 N N . ILE A 1 165 ? -33.311 -9.785 38.628 1.00 70.69 165 ILE A N 1
ATOM 1347 C CA . ILE A 1 165 ? -32.040 -9.622 39.348 1.00 70.69 165 ILE A CA 1
ATOM 1348 C C . ILE A 1 165 ? -32.288 -8.717 40.556 1.00 70.69 165 ILE A C 1
ATOM 1350 O O . ILE A 1 165 ? -32.897 -7.657 40.417 1.00 70.69 165 ILE A O 1
ATOM 1354 N N . LYS A 1 166 ? -31.808 -9.120 41.737 1.00 59.34 166 LYS A N 1
ATOM 1355 C CA . LYS A 1 166 ? -31.714 -8.243 42.911 1.00 59.34 166 LYS A CA 1
ATOM 1356 C C . LYS A 1 166 ? -30.285 -7.735 43.025 1.00 59.34 166 LYS A C 1
ATOM 1358 O O . LYS A 1 166 ? -29.362 -8.540 43.106 1.00 59.34 166 LYS A O 1
ATOM 1363 N N . ASN A 1 167 ? -30.127 -6.416 43.029 1.00 45.50 167 ASN A N 1
ATOM 1364 C CA . ASN A 1 167 ? -28.860 -5.786 43.374 1.00 45.50 167 ASN A CA 1
ATOM 1365 C C . ASN A 1 167 ? -28.686 -5.865 44.899 1.00 45.50 167 ASN A C 1
ATOM 1367 O O . ASN A 1 167 ? -29.674 -5.685 45.619 1.00 45.50 167 ASN A O 1
ATOM 1371 N N . LYS A 1 168 ? -27.488 -6.212 45.372 1.00 51.59 168 LYS A N 1
ATOM 1372 C CA . LYS A 1 168 ? -27.169 -6.274 46.805 1.00 51.59 168 LYS A CA 1
ATOM 1373 C C . LYS A 1 168 ? -26.622 -4.939 47.282 1.00 51.59 168 LYS A C 1
ATOM 1375 O O . LYS A 1 168 ? -25.884 -4.314 46.493 1.00 51.59 168 LYS A O 1
#

Solvent-accessible surface area (backbone atoms only — not comparable to full-atom values): 9649 Å² total; per-residue (Å²): 123,68,66,69,54,51,55,50,54,52,49,50,51,50,21,40,72,32,91,79,30,47,33,56,67,58,46,15,62,74,71,72,45,51,67,70,53,34,51,49,51,54,52,58,47,36,77,79,34,80,81,50,43,74,49,60,58,92,83,76,44,61,22,36,28,36,53,68,68,60,62,32,60,75,60,78,81,54,44,66,62,53,28,53,52,52,38,49,32,52,52,28,52,76,68,70,37,51,71,62,22,51,52,47,52,54,47,51,52,53,56,61,64,39,46,77,46,73,66,57,45,49,54,41,52,55,47,18,54,50,46,21,53,74,73,67,53,47,88,72,90,64,92,71,83,82,72,55,64,66,57,52,51,49,52,51,54,24,63,76,65,76,49,87,84,80,87,131

Mean predicted aligned error: 13.59 Å

Nearest PDB structures (foldseek):
  8tp8-assembly2_C  TM=4.153E-01  e=9.641E-10  Caulobacter vibrioides NA1000
  8tp8-assembly1_A  TM=4.360E-01  e=3.275E-09  Caulobacter vibrioides NA1000
  8tpk-assembly1_A  TM=4.595E-01  e=7.708E-09  Caulobacter vibrioides NA1000
  5way-assembly1_A  TM=3.418E-01  e=1.424E-02  Streptococcus pneumoniae
  4nb5-assembly1_C  TM=4.510E-01  e=8.386E-02  Mycobacterium tuberculosis H37Rv